Protein AF-I1JMI2-F1 (afdb_monomer)

Mean predicted aligned error: 5.62 Å

Secondary structure (DSSP, 8-state):
---SEEEEPHHHHHHHHTT-SSS--S---EEEEEEE---TT-S-SEEEEEEE----TTTTSS-------TT-

Solvent-accessible surface area (backbone atoms only — not comparable to full-atom values): 4808 Å² total; per-residue (Å²): 131,98,52,89,46,70,48,72,37,70,68,33,54,50,60,50,49,67,60,38,92,89,49,54,69,93,74,81,57,66,48,75,46,81,43,74,53,88,59,90,86,54,93,52,66,44,32,36,39,39,39,60,50,94,68,58,81,80,64,63,66,86,66,72,94,74,90,77,64,93,92,115

pLDDT: mean 87.15, std 7.94, range [44.94, 94.38]

InterPro domains:
  IPR000054 Large ribosomal subunit protein eL31 [PF01198] (1-44)
  IPR000054 Large ribosomal subunit protein eL31 [PTHR10956] (1-70)
  IPR000054 Large ribosomal subunit protein eL31 [SM01380] (1-45)
  IPR023621 Large ribosomal subunit protein eL31 domain superfamily [G3DSA:3.10.440.10] (1-72)
  IPR023621 Large ribosomal subunit protein eL31 domain superfamily [SSF54575] (1-44)

Sequence (72 aa):
MGTNDVKVDMKLNKVVWSHGIRSVSRRIRVRIAHKRNNDEDAKEELYSLV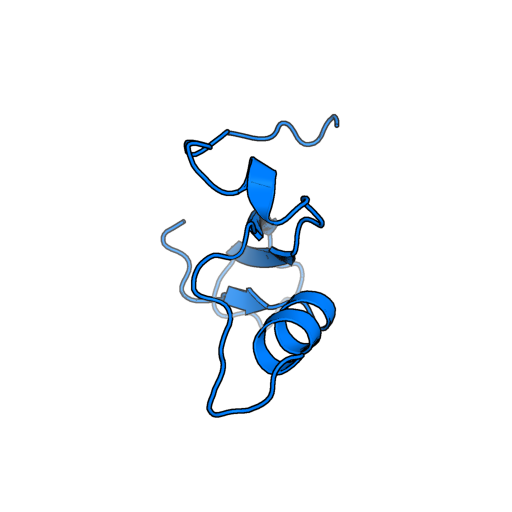IVIKIAKDELKGLGTKVIDDED

Structure (mmCIF, N/CA/C/O backbone):
data_AF-I1JMI2-F1
#
_entry.id   AF-I1JMI2-F1
#
loop_
_atom_site.group_PDB
_atom_site.id
_atom_site.type_symbol
_atom_site.label_atom_id
_atom_site.label_alt_id
_atom_site.label_comp_id
_atom_site.label_asym_id
_atom_site.label_entity_id
_atom_site.label_seq_id
_atom_site.pdbx_PDB_ins_code
_atom_site.Cartn_x
_atom_site.Cartn_y
_atom_site.Cartn_z
_atom_site.occupancy
_atom_site.B_iso_or_equiv
_atom_site.auth_seq_id
_atom_site.auth_comp_id
_atom_site.auth_asym_id
_atom_site.auth_atom_id
_atom_site.pdbx_PDB_model_num
ATOM 1 N N . MET A 1 1 ? -5.788 12.815 6.471 1.00 73.19 1 MET A N 1
ATOM 2 C CA . MET A 1 1 ? -5.998 11.401 6.835 1.00 73.19 1 MET A CA 1
ATOM 3 C C . MET A 1 1 ? -6.193 11.278 8.332 1.00 73.19 1 MET A C 1
ATOM 5 O O . MET A 1 1 ? -7.282 10.904 8.704 1.00 73.19 1 MET A O 1
ATOM 9 N N . GLY A 1 2 ? -5.239 11.660 9.190 1.00 79.50 2 GLY A N 1
ATOM 10 C CA . GLY A 1 2 ? -5.489 11.783 10.642 1.00 79.50 2 GLY A CA 1
ATOM 11 C C . GLY A 1 2 ? -5.828 10.477 11.379 1.00 79.50 2 GLY A C 1
ATOM 12 O O . GLY A 1 2 ? -5.998 10.505 12.588 1.00 79.50 2 GLY A O 1
ATOM 13 N N . THR A 1 3 ? -5.899 9.351 10.668 1.00 86.12 3 THR A N 1
ATOM 14 C CA . THR A 1 3 ? -6.145 8.016 11.213 1.00 86.12 3 THR A CA 1
ATOM 15 C C . THR A 1 3 ? -4.858 7.398 11.726 1.00 86.12 3 THR A C 1
ATOM 17 O O . THR A 1 3 ? -3.860 7.374 10.999 1.00 86.12 3 THR A O 1
ATOM 20 N N . ASN A 1 4 ? -4.911 6.827 12.927 1.00 89.81 4 ASN A N 1
ATOM 21 C CA . ASN A 1 4 ? -3.818 6.025 13.474 1.00 89.81 4 ASN A CA 1
ATOM 22 C C . ASN A 1 4 ? -3.725 4.643 12.809 1.00 89.81 4 ASN A C 1
ATOM 24 O O . ASN A 1 4 ? -2.628 4.102 12.680 1.00 89.81 4 ASN A O 1
ATOM 28 N N . ASP A 1 5 ? -4.854 4.084 12.354 1.00 90.31 5 ASP A N 1
ATOM 29 C CA . ASP A 1 5 ? -4.877 2.808 11.637 1.00 90.31 5 ASP A CA 1
ATOM 30 C C . ASP A 1 5 ? -4.555 3.003 10.144 1.00 90.31 5 ASP A C 1
ATOM 32 O O . ASP A 1 5 ? -5.313 3.617 9.381 1.00 90.31 5 ASP A O 1
ATOM 36 N N . VAL A 1 6 ? -3.400 2.481 9.723 1.00 92.25 6 VAL A N 1
ATOM 37 C CA . VAL A 1 6 ? -2.914 2.525 8.340 1.00 92.25 6 VAL A CA 1
ATOM 38 C C . VAL A 1 6 ? -2.623 1.106 7.865 1.00 92.25 6 VAL A C 1
ATOM 40 O O . VAL A 1 6 ? -1.660 0.468 8.291 1.00 92.25 6 VAL A O 1
ATOM 43 N N . LYS A 1 7 ? -3.427 0.630 6.913 1.00 91.94 7 LYS A N 1
ATOM 44 C CA . LYS A 1 7 ? -3.299 -0.700 6.312 1.00 91.94 7 LYS A CA 1
ATOM 45 C C . LYS A 1 7 ? -2.566 -0.597 4.981 1.00 91.94 7 LYS A C 1
ATOM 47 O O . LYS A 1 7 ? -3.008 0.087 4.057 1.00 91.94 7 LYS A O 1
ATOM 52 N N . VAL A 1 8 ? -1.438 -1.289 4.873 1.00 94.00 8 VAL A N 1
ATOM 53 C CA . VAL A 1 8 ? -0.601 -1.302 3.668 1.00 94.00 8 VAL A CA 1
ATOM 54 C C . VAL A 1 8 ? -0.897 -2.549 2.841 1.00 94.00 8 VAL A C 1
ATOM 56 O O . VAL A 1 8 ? -0.785 -3.666 3.341 1.00 94.00 8 VAL 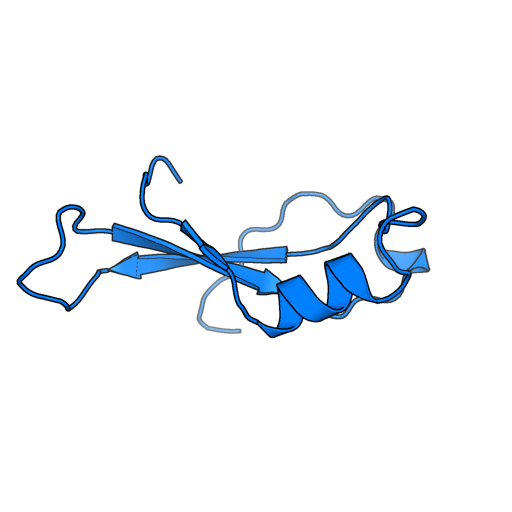A O 1
ATOM 59 N N . ASP A 1 9 ? -1.242 -2.370 1.564 1.00 94.06 9 ASP A N 1
ATOM 60 C CA . ASP A 1 9 ? -1.466 -3.494 0.655 1.00 94.06 9 ASP A CA 1
ATOM 61 C C . ASP A 1 9 ? -0.173 -4.296 0.409 1.00 94.06 9 ASP A C 1
ATOM 63 O O . ASP A 1 9 ? 0.924 -3.747 0.247 1.00 94.06 9 ASP A O 1
ATOM 67 N N . MET A 1 10 ? -0.299 -5.619 0.293 1.00 93.38 10 MET A N 1
ATOM 68 C CA . MET A 1 10 ? 0.838 -6.515 0.067 1.00 93.38 10 MET A CA 1
ATOM 69 C C . MET A 1 10 ? 1.552 -6.204 -1.258 1.00 93.38 10 MET A C 1
ATOM 71 O O . MET A 1 10 ? 2.772 -6.371 -1.363 1.00 93.38 10 MET A O 1
ATOM 75 N N . LYS A 1 11 ? 0.827 -5.720 -2.279 1.00 92.81 11 LYS A N 1
ATOM 76 C CA . LYS A 1 11 ? 1.441 -5.314 -3.553 1.00 92.81 11 LYS A CA 1
ATOM 77 C C . LYS A 1 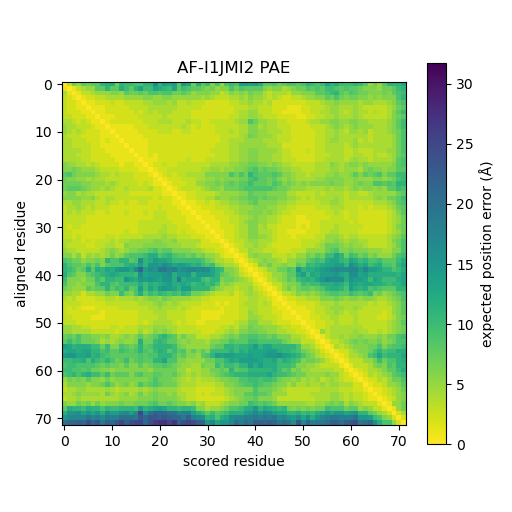11 ? 2.369 -4.116 -3.369 1.00 92.81 11 LYS A C 1
ATOM 79 O O . LYS A 1 11 ? 3.427 -4.092 -3.996 1.00 92.81 11 LYS A O 1
ATOM 84 N N . LEU A 1 12 ? 2.021 -3.165 -2.495 1.00 93.06 12 LEU A N 1
ATOM 85 C CA . LEU A 1 12 ? 2.901 -2.039 -2.183 1.00 93.06 12 LEU A CA 1
ATOM 86 C C . LEU A 1 12 ? 4.182 -2.530 -1.514 1.00 93.06 12 LEU A C 1
ATOM 88 O O . LEU A 1 12 ? 5.266 -2.151 -1.949 1.00 93.06 12 LEU A O 1
ATOM 92 N N . ASN A 1 13 ? 4.070 -3.442 -0.545 1.00 92.25 13 ASN A N 1
ATOM 93 C CA . ASN A 1 13 ? 5.238 -4.033 0.105 1.00 92.25 13 ASN A CA 1
ATOM 94 C C . ASN A 1 13 ? 6.176 -4.697 -0.923 1.00 92.25 13 ASN A C 1
ATOM 96 O O . ASN A 1 13 ? 7.370 -4.409 -0.962 1.00 92.25 13 ASN A O 1
ATOM 100 N N . LYS A 1 14 ? 5.635 -5.507 -1.843 1.00 92.31 14 LYS A N 1
ATOM 101 C CA . LYS A 1 14 ? 6.433 -6.132 -2.915 1.00 92.31 14 LYS A CA 1
ATOM 102 C C . LYS A 1 14 ? 7.145 -5.108 -3.802 1.00 92.31 14 LYS A C 1
ATOM 104 O O . LYS A 1 14 ? 8.291 -5.331 -4.175 1.00 92.31 14 LYS A O 1
ATOM 109 N N . VAL A 1 15 ? 6.495 -3.994 -4.142 1.00 90.25 15 VAL A N 1
ATOM 110 C CA . VAL A 1 15 ? 7.110 -2.939 -4.966 1.00 90.25 15 VAL A CA 1
ATOM 111 C C . VAL A 1 15 ? 8.225 -2.222 -4.208 1.00 90.25 15 VAL A C 1
ATOM 113 O O . VAL A 1 15 ? 9.295 -2.021 -4.781 1.00 90.25 15 VAL A O 1
ATOM 116 N N . VAL A 1 16 ? 8.021 -1.901 -2.929 1.00 92.25 16 VAL A N 1
ATOM 117 C CA . VAL A 1 16 ? 9.045 -1.272 -2.077 1.00 92.25 16 VAL A CA 1
ATOM 118 C C . VAL A 1 16 ? 10.308 -2.135 -2.018 1.00 92.25 16 VAL A C 1
ATOM 120 O O . VAL A 1 16 ? 11.407 -1.624 -2.230 1.00 92.25 16 VAL A O 1
ATOM 123 N N . TRP A 1 17 ? 10.151 -3.448 -1.829 1.00 92.31 17 TRP A N 1
ATOM 124 C CA . TRP A 1 17 ? 11.268 -4.391 -1.695 1.00 92.31 17 TRP A CA 1
ATOM 125 C C . TRP A 1 17 ? 11.751 -5.013 -3.011 1.00 92.31 17 TRP A C 1
ATOM 127 O O . TRP A 1 17 ? 12.680 -5.816 -2.998 1.00 92.31 17 TRP A O 1
ATOM 137 N N . SER A 1 18 ? 11.166 -4.645 -4.155 1.00 89.81 18 SER A N 1
ATOM 138 C CA . SER A 1 18 ? 11.470 -5.258 -5.462 1.00 89.81 18 SER A CA 1
ATOM 139 C C . SER A 1 18 ? 12.936 -5.131 -5.895 1.00 89.81 18 SER A C 1
ATOM 141 O O . SER A 1 18 ? 13.431 -5.975 -6.633 1.00 89.81 18 SER A O 1
ATOM 143 N N . HIS A 1 19 ? 13.636 -4.098 -5.424 1.00 89.81 19 HIS A N 1
ATOM 144 C CA . HIS A 1 19 ? 15.051 -3.836 -5.714 1.00 89.81 19 HIS A CA 1
ATOM 145 C C . HIS A 1 19 ? 15.965 -4.196 -4.514 1.00 89.81 19 HIS A C 1
ATOM 147 O O . HIS A 1 19 ? 17.142 -3.837 -4.480 1.00 89.81 19 HIS A O 1
ATOM 153 N N . GLY A 1 20 ? 15.428 -4.903 -3.511 1.00 90.81 20 GLY A N 1
ATOM 154 C CA . GLY A 1 20 ? 16.127 -5.284 -2.282 1.00 90.81 20 GLY A CA 1
ATOM 155 C C . GLY A 1 20 ? 16.247 -4.160 -1.243 1.00 90.81 20 GLY A C 1
ATOM 156 O O . GLY A 1 20 ? 15.802 -3.033 -1.446 1.00 90.81 20 GLY A O 1
ATOM 157 N N . ILE A 1 21 ? 16.877 -4.472 -0.105 1.00 92.75 21 ILE A N 1
ATOM 158 C CA . ILE A 1 21 ? 16.969 -3.573 1.062 1.00 92.75 21 ILE A CA 1
ATOM 159 C C . ILE A 1 21 ? 17.843 -2.331 0.836 1.00 92.75 21 ILE A C 1
ATOM 161 O O . ILE A 1 21 ? 17.600 -1.290 1.436 1.00 92.75 21 ILE A O 1
ATOM 165 N N . ARG A 1 22 ? 18.857 -2.419 -0.034 1.00 92.38 22 ARG A N 1
ATOM 166 C CA . ARG A 1 22 ? 19.811 -1.319 -0.271 1.00 92.38 22 ARG A CA 1
ATOM 167 C C . ARG A 1 22 ? 19.391 -0.358 -1.384 1.00 92.38 22 ARG A C 1
ATOM 169 O O . ARG A 1 22 ? 19.935 0.738 -1.451 1.00 92.38 22 ARG A O 1
ATOM 176 N N . SER A 1 23 ? 18.466 -0.750 -2.260 1.00 91.88 23 SER A N 1
ATOM 177 C CA . SER A 1 23 ? 18.111 0.020 -3.462 1.00 91.88 23 SER A CA 1
ATOM 178 C C . SER A 1 23 ? 16.616 0.346 -3.511 1.00 91.88 23 SER A C 1
ATOM 180 O O . SER A 1 23 ? 15.937 0.102 -4.502 1.00 91.88 23 SER A O 1
ATOM 182 N N . VAL A 1 24 ? 16.069 0.896 -2.425 1.00 89.69 24 VAL A N 1
ATOM 183 C CA . VAL A 1 24 ? 14.646 1.267 -2.374 1.00 89.69 24 VAL A CA 1
ATOM 184 C C . VAL A 1 24 ? 14.334 2.346 -3.421 1.00 89.69 24 VAL A C 1
ATOM 186 O O . VAL A 1 24 ? 15.085 3.307 -3.603 1.00 89.69 24 VAL A O 1
ATOM 189 N N . SER A 1 25 ? 13.205 2.194 -4.119 1.00 88.50 25 SER A N 1
ATOM 190 C CA . SER A 1 25 ? 12.763 3.152 -5.138 1.00 88.50 25 SER A CA 1
ATOM 191 C C . SER A 1 25 ? 12.565 4.549 -4.543 1.00 88.50 25 SER A C 1
ATOM 193 O O . SER A 1 25 ? 11.807 4.729 -3.594 1.00 88.50 25 SER A O 1
ATOM 195 N N . ARG A 1 26 ? 13.203 5.562 -5.143 1.00 89.00 26 ARG A N 1
ATOM 196 C CA . ARG A 1 26 ? 13.199 6.946 -4.630 1.00 89.00 26 ARG A CA 1
ATOM 197 C C . ARG A 1 26 ? 11.825 7.632 -4.689 1.00 89.00 26 ARG A C 1
ATOM 199 O O . ARG A 1 26 ? 11.598 8.597 -3.966 1.00 89.00 26 ARG A O 1
ATOM 206 N N . ARG A 1 27 ? 10.928 7.186 -5.573 1.00 89.75 27 ARG A N 1
ATOM 207 C CA . ARG A 1 27 ? 9.546 7.679 -5.698 1.00 89.75 27 ARG A CA 1
ATOM 208 C C . ARG A 1 27 ? 8.614 6.510 -5.990 1.00 89.75 27 ARG A C 1
ATOM 210 O O . ARG A 1 27 ? 8.934 5.678 -6.833 1.00 89.75 27 ARG A O 1
ATOM 217 N N . ILE A 1 28 ? 7.465 6.481 -5.320 1.00 90.31 28 ILE A N 1
ATOM 218 C CA . ILE A 1 28 ? 6.394 5.503 -5.532 1.00 90.31 28 ILE A CA 1
ATOM 219 C C . ILE A 1 28 ? 5.074 6.271 -5.549 1.00 90.31 28 ILE A C 1
ATOM 221 O O . ILE A 1 28 ? 4.848 7.125 -4.690 1.00 90.31 28 ILE A O 1
ATOM 225 N N . ARG A 1 29 ? 4.204 5.985 -6.521 1.00 91.56 29 ARG A N 1
ATOM 226 C CA . ARG A 1 29 ? 2.837 6.507 -6.512 1.00 91.56 29 ARG A CA 1
ATOM 227 C C . ARG A 1 29 ? 1.942 5.563 -5.723 1.00 91.56 29 ARG A C 1
ATOM 229 O O . ARG A 1 29 ? 1.889 4.366 -6.002 1.00 91.56 29 ARG A O 1
ATOM 236 N N . VAL A 1 30 ? 1.211 6.127 -4.773 1.00 93.06 30 VAL A N 1
ATOM 237 C CA . VAL A 1 30 ? 0.232 5.403 -3.966 1.00 93.06 30 VAL A CA 1
ATOM 238 C C . VAL A 1 30 ? -1.145 6.047 -4.091 1.00 93.06 30 VAL A C 1
ATOM 240 O O . VAL A 1 30 ? -1.251 7.269 -4.207 1.00 93.06 30 VAL A O 1
ATOM 243 N N . ARG A 1 31 ? -2.190 5.216 -4.074 1.00 92.38 31 ARG A N 1
ATOM 244 C CA . ARG A 1 31 ? -3.581 5.608 -3.813 1.00 92.38 31 ARG A CA 1
ATOM 245 C C . ARG A 1 31 ? -3.812 5.373 -2.328 1.00 92.38 31 ARG A C 1
ATOM 247 O O . ARG A 1 31 ? -3.523 4.284 -1.836 1.00 92.38 31 ARG A O 1
ATOM 254 N N . ILE A 1 32 ? -4.305 6.383 -1.625 1.00 93.19 32 ILE A N 1
ATOM 255 C CA . ILE A 1 32 ? -4.724 6.238 -0.231 1.00 93.19 32 ILE A CA 1
ATOM 256 C C . ILE A 1 32 ? -6.240 6.369 -0.221 1.00 93.19 32 ILE A C 1
ATOM 258 O O . ILE A 1 32 ? -6.761 7.413 -0.602 1.00 93.19 32 ILE A O 1
ATOM 262 N N . ALA A 1 33 ? -6.924 5.302 0.173 1.00 91.56 33 ALA A N 1
ATOM 263 C CA . ALA A 1 33 ? -8.370 5.276 0.328 1.00 91.56 33 ALA A CA 1
ATOM 264 C C . ALA A 1 33 ? -8.711 5.338 1.816 1.00 91.56 33 ALA A C 1
ATOM 266 O O . ALA A 1 33 ? -8.163 4.574 2.611 1.00 91.56 33 ALA A O 1
ATOM 267 N N . HIS A 1 34 ? -9.613 6.237 2.186 1.00 89.81 34 HIS A N 1
ATOM 268 C CA . HIS A 1 34 ? -10.094 6.361 3.554 1.00 89.81 34 HIS A CA 1
ATOM 269 C C . HIS A 1 34 ? -11.377 5.541 3.693 1.00 89.81 34 HIS A C 1
ATOM 271 O O . HIS A 1 34 ? -12.339 5.792 2.971 1.00 89.81 34 HIS A O 1
ATOM 277 N N . LYS A 1 35 ? -11.377 4.518 4.552 1.00 89.81 35 LYS A N 1
ATOM 278 C CA . LYS A 1 35 ? -12.487 3.565 4.679 1.00 89.81 35 LYS A CA 1
ATOM 279 C C . LYS A 1 35 ? -12.935 3.444 6.128 1.00 89.81 35 LYS A C 1
ATOM 281 O O . LYS A 1 35 ? -12.130 3.591 7.045 1.00 89.81 35 LYS A O 1
ATOM 286 N N . ARG A 1 36 ? -14.221 3.152 6.323 1.00 89.75 36 ARG A N 1
ATOM 287 C CA . ARG A 1 36 ? -14.776 2.852 7.644 1.00 89.75 36 ARG A CA 1
ATOM 288 C C . ARG A 1 36 ? -14.437 1.422 8.041 1.00 89.75 36 ARG A C 1
ATOM 290 O O . ARG A 1 36 ? -14.488 0.522 7.202 1.00 89.75 36 ARG A O 1
ATOM 297 N N . ASN A 1 37 ? -14.048 1.237 9.294 1.00 87.69 37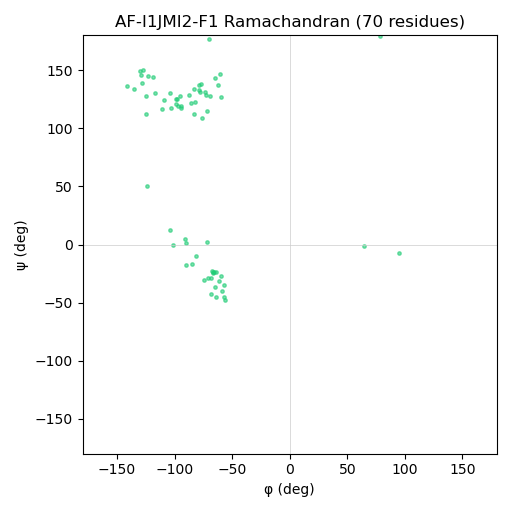 ASN A N 1
ATOM 298 C CA . ASN A 1 37 ? -13.810 -0.077 9.855 1.00 87.69 37 ASN A CA 1
ATOM 299 C C . ASN A 1 37 ? -15.155 -0.729 10.205 1.00 87.69 37 ASN A C 1
ATOM 301 O O . ASN A 1 37 ? -16.003 -0.088 10.817 1.00 87.69 37 ASN A O 1
ATOM 305 N N . ASN A 1 38 ? -15.348 -1.978 9.780 1.00 86.25 38 ASN A N 1
ATOM 306 C CA . ASN A 1 38 ? -16.559 -2.762 10.063 1.00 86.25 38 ASN A CA 1
ATOM 307 C C . ASN A 1 38 ? -16.342 -3.771 11.203 1.00 86.25 38 ASN A C 1
ATOM 309 O O . ASN A 1 38 ? -17.240 -4.549 11.501 1.00 86.25 38 ASN A O 1
ATOM 313 N N . ASP A 1 39 ? -15.137 -3.815 11.769 1.00 86.12 39 ASP A N 1
ATOM 314 C CA . ASP A 1 39 ? -14.793 -4.696 12.880 1.00 86.12 39 ASP A CA 1
ATOM 315 C C . ASP A 1 39 ? -15.254 -4.067 14.204 1.00 86.12 39 ASP A C 1
ATOM 317 O O . ASP A 1 39 ? -14.876 -2.934 14.511 1.00 86.12 39 ASP A O 1
ATOM 321 N N . GLU A 1 40 ? -16.086 -4.787 14.960 1.00 78.56 40 GLU A N 1
ATOM 322 C CA . GLU A 1 40 ? -16.684 -4.311 16.216 1.00 78.56 40 GLU A CA 1
ATOM 323 C C . GLU A 1 40 ? -15.637 -4.106 17.324 1.00 78.56 40 GLU A C 1
ATOM 325 O O . GLU A 1 40 ? -15.832 -3.265 18.200 1.00 78.56 40 GLU A O 1
ATOM 330 N N . ASP A 1 41 ? -14.494 -4.797 17.248 1.00 83.69 41 ASP A N 1
ATOM 331 C CA . ASP A 1 41 ? -13.397 -4.691 18.221 1.00 83.69 41 ASP A CA 1
ATOM 332 C C . ASP A 1 41 ? -12.347 -3.624 17.843 1.00 83.69 41 ASP A C 1
ATOM 334 O O . ASP A 1 41 ? -11.305 -3.470 18.498 1.00 83.69 41 ASP A O 1
ATOM 338 N N . ALA A 1 42 ? -12.577 -2.866 16.768 1.00 81.44 42 ALA A N 1
ATOM 339 C CA . ALA A 1 42 ? -11.633 -1.856 16.317 1.00 81.44 42 ALA A CA 1
ATOM 340 C C . ALA A 1 42 ? -11.613 -0.620 17.227 1.00 81.44 42 ALA A C 1
ATOM 342 O O . ALA A 1 42 ? -12.625 0.034 17.454 1.00 81.44 42 ALA 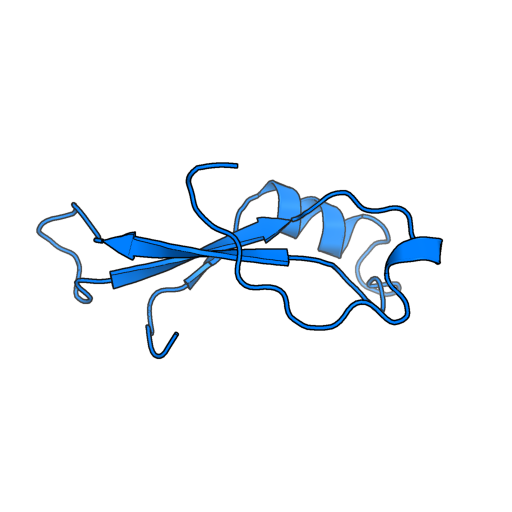A O 1
ATOM 343 N N . LYS A 1 43 ? -10.412 -0.215 17.665 1.00 82.75 43 LYS A N 1
ATOM 344 C CA . LYS A 1 43 ? -10.212 1.024 18.445 1.00 82.75 43 LYS A CA 1
ATOM 345 C C . LYS A 1 43 ? -10.518 2.306 17.665 1.00 82.75 43 LYS A C 1
ATOM 347 O O . LYS A 1 43 ? -10.755 3.341 18.276 1.00 82.75 43 LYS A O 1
ATOM 352 N N . GLU A 1 44 ? -10.438 2.245 16.340 1.00 85.00 44 GLU A N 1
ATOM 353 C CA . GLU A 1 44 ? -10.565 3.388 15.438 1.00 85.00 44 GLU A CA 1
ATOM 354 C C . GLU A 1 44 ? -11.673 3.094 14.418 1.00 85.00 44 GLU A C 1
ATOM 356 O O . GLU A 1 44 ? -11.642 2.062 13.739 1.00 85.00 44 GLU A O 1
ATOM 361 N N . GLU A 1 45 ? -12.633 4.015 14.274 1.00 86.38 45 GLU A N 1
ATOM 362 C CA . GLU A 1 45 ? -13.748 3.874 13.322 1.00 86.38 45 GLU A CA 1
ATOM 363 C C . GLU A 1 45 ? -13.302 3.939 11.854 1.00 86.38 45 GLU A C 1
ATOM 365 O O . GLU A 1 45 ? -14.014 3.490 10.955 1.00 86.38 45 GLU A O 1
ATOM 370 N N . LEU A 1 46 ? -12.148 4.547 11.582 1.00 90.50 46 LEU A N 1
ATOM 371 C CA . LEU A 1 46 ? -11.662 4.843 10.240 1.00 90.50 46 LEU A CA 1
ATOM 372 C C . LEU A 1 46 ? -10.238 4.320 10.086 1.00 90.50 46 LEU A C 1
ATOM 374 O O . LEU A 1 46 ? -9.400 4.492 10.969 1.00 90.50 46 LEU A O 1
ATOM 378 N N . TYR A 1 47 ? -9.954 3.731 8.928 1.00 92.12 47 TYR A N 1
ATOM 379 C CA . TYR A 1 47 ? -8.612 3.304 8.561 1.00 92.12 47 TYR A CA 1
ATOM 3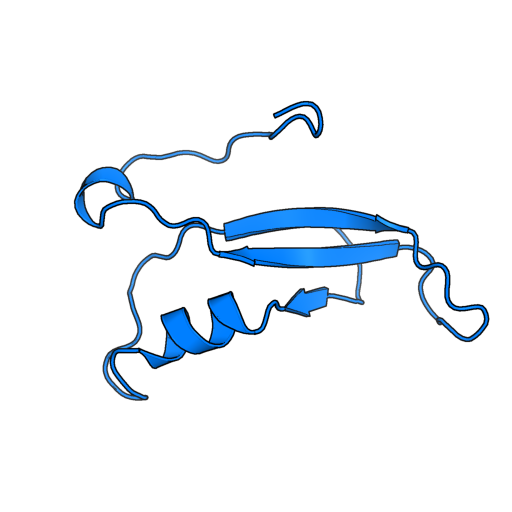80 C C . TYR A 1 47 ? -8.236 3.810 7.170 1.00 92.12 47 TYR A C 1
ATOM 382 O O . TYR A 1 47 ? -9.068 3.964 6.270 1.00 92.12 47 TYR A O 1
ATOM 390 N N . SER A 1 48 ? -6.943 4.055 6.979 1.00 93.12 48 SER A N 1
ATOM 391 C CA . SER A 1 48 ? -6.385 4.426 5.680 1.00 93.12 48 SER A CA 1
ATOM 392 C C . SER A 1 48 ? -5.802 3.196 4.990 1.00 93.12 48 SER A C 1
ATOM 394 O O . SER A 1 48 ? -4.860 2.587 5.491 1.00 93.12 48 SER A O 1
ATOM 396 N N . LEU A 1 49 ? -6.330 2.835 3.821 1.00 92.62 49 LEU A N 1
ATOM 397 C CA . LEU A 1 49 ? -5.800 1.769 2.974 1.00 92.62 49 LEU A CA 1
ATOM 398 C C . LEU A 1 49 ? -4.846 2.352 1.928 1.00 92.62 49 LEU A C 1
ATOM 400 O O . LEU A 1 49 ? -5.256 3.149 1.085 1.00 92.62 49 LEU A O 1
ATOM 404 N N . VAL A 1 50 ? -3.587 1.921 1.951 1.00 94.38 50 VAL A N 1
ATOM 405 C CA . VAL A 1 50 ? -2.550 2.375 1.017 1.00 94.38 50 VAL A CA 1
ATOM 406 C C . VAL A 1 50 ? -2.295 1.305 -0.038 1.00 94.38 50 VAL A C 1
ATOM 408 O O . VAL A 1 50 ? -1.840 0.204 0.269 1.00 94.38 50 VAL A O 1
ATOM 411 N N . ILE A 1 51 ? -2.553 1.648 -1.297 1.00 93.94 51 ILE A N 1
ATOM 412 C CA . ILE A 1 51 ? -2.394 0.767 -2.457 1.00 93.94 51 ILE A CA 1
ATOM 413 C C . ILE A 1 51 ? -1.364 1.373 -3.409 1.00 93.94 51 ILE A C 1
ATOM 415 O O . ILE A 1 51 ? -1.290 2.589 -3.583 1.00 93.94 51 ILE A O 1
ATOM 419 N N . VAL A 1 52 ? -0.565 0.526 -4.058 1.00 92.75 52 VAL A N 1
ATOM 420 C CA . VAL A 1 52 ? 0.372 0.969 -5.097 1.00 92.75 52 VAL A CA 1
ATOM 421 C C . VAL A 1 52 ? -0.348 1.202 -6.424 1.00 92.75 52 VAL A C 1
ATOM 423 O O . VAL A 1 52 ? -1.105 0.347 -6.882 1.00 92.75 52 VAL A O 1
ATOM 426 N N . ILE A 1 53 ? -0.071 2.333 -7.075 1.00 90.19 53 ILE A N 1
ATOM 427 C CA . ILE A 1 53 ? -0.504 2.576 -8.455 1.00 90.19 53 ILE A CA 1
ATOM 428 C C . ILE A 1 53 ? 0.674 2.251 -9.369 1.00 90.19 53 ILE A C 1
ATOM 430 O O .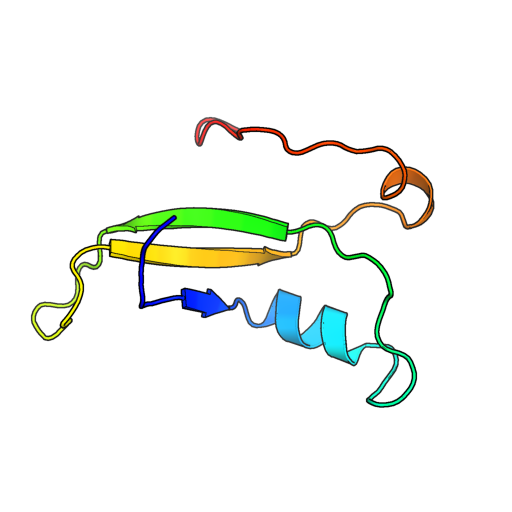 ILE A 1 53 ? 1.771 2.787 -9.196 1.00 90.19 53 ILE A O 1
ATOM 434 N N . LYS A 1 54 ? 0.461 1.364 -10.345 1.00 83.81 54 LYS A N 1
ATOM 435 C CA . LYS A 1 54 ? 1.466 1.087 -11.373 1.00 83.81 54 LYS A CA 1
ATOM 436 C C . LYS A 1 54 ? 1.476 2.243 -12.370 1.00 83.81 54 LYS A C 1
ATOM 438 O O . LYS A 1 54 ? 0.534 2.399 -13.133 1.00 83.81 54 LYS A O 1
ATOM 443 N N . ILE A 1 55 ? 2.539 3.036 -12.330 1.00 83.81 55 ILE A N 1
ATOM 444 C CA . ILE A 1 55 ? 2.824 4.133 -13.259 1.00 83.81 55 ILE A C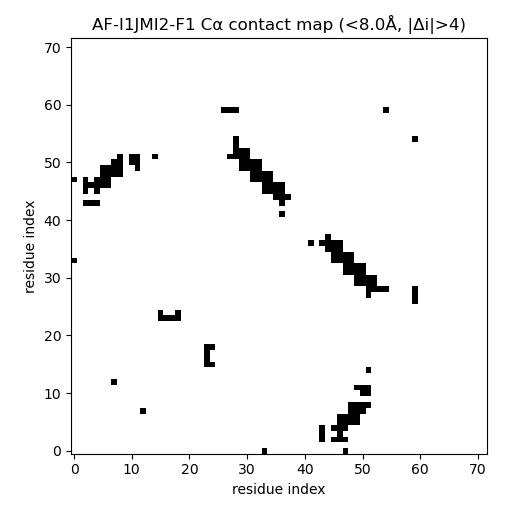A 1
ATOM 445 C C . ILE A 1 55 ? 4.252 3.931 -13.772 1.00 83.81 55 ILE A C 1
ATOM 447 O O . ILE A 1 55 ? 5.102 3.420 -13.031 1.00 83.81 55 ILE A O 1
ATOM 451 N N . ALA A 1 56 ? 4.521 4.292 -15.028 1.00 79.00 56 ALA A N 1
ATOM 452 C CA . ALA A 1 56 ? 5.869 4.222 -15.578 1.00 79.00 56 ALA A CA 1
ATOM 453 C C . ALA A 1 56 ? 6.830 5.131 -14.787 1.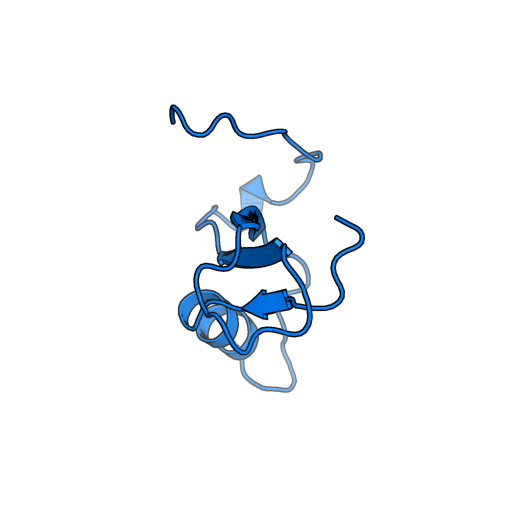00 79.00 56 ALA A C 1
ATOM 455 O O . ALA A 1 56 ? 6.444 6.191 -14.289 1.00 79.00 56 ALA A O 1
ATOM 456 N N . LYS A 1 57 ? 8.103 4.726 -14.653 1.00 73.06 57 LYS A N 1
ATOM 457 C CA . LYS A 1 57 ? 9.096 5.484 -13.865 1.00 73.06 57 LYS A CA 1
ATOM 458 C C . LYS A 1 57 ? 9.251 6.925 -14.362 1.00 73.06 57 LYS A C 1
ATOM 460 O O . LYS A 1 57 ? 9.424 7.825 -13.540 1.00 73.06 57 LYS A O 1
ATOM 465 N N . ASP A 1 58 ? 9.138 7.128 -15.670 1.00 76.00 58 ASP A N 1
ATOM 466 C CA . ASP A 1 58 ? 9.296 8.432 -16.316 1.00 76.00 58 ASP A CA 1
ATOM 467 C C . ASP A 1 58 ? 8.126 9.382 -16.019 1.00 76.00 58 ASP A C 1
ATOM 469 O O . ASP A 1 58 ? 8.319 10.589 -15.889 1.00 76.00 58 ASP A O 1
ATOM 473 N N . GLU A 1 59 ? 6.932 8.837 -15.785 1.00 81.75 59 GLU A N 1
ATOM 474 C CA . GLU A 1 59 ? 5.717 9.609 -15.505 1.00 81.75 59 GLU A CA 1
ATOM 475 C C . GLU A 1 59 ? 5.576 9.990 -14.023 1.00 81.75 59 GLU A C 1
ATOM 477 O O . GLU A 1 59 ? 4.832 10.902 -13.680 1.00 81.75 59 GLU A O 1
ATOM 482 N N . LEU A 1 60 ? 6.316 9.348 -13.109 1.00 81.81 60 LEU A N 1
ATOM 483 C CA . LEU A 1 60 ? 6.265 9.663 -11.671 1.00 81.81 60 LEU A CA 1
ATOM 484 C C . LEU A 1 60 ? 6.752 11.082 -11.344 1.00 81.81 60 LEU A C 1
ATOM 486 O O . LEU A 1 60 ? 6.446 11.629 -10.276 1.00 81.81 60 LEU A O 1
ATOM 490 N N . LYS A 1 61 ? 7.584 11.669 -12.206 1.00 81.06 61 LYS A N 1
ATOM 491 C CA . LYS A 1 61 ? 8.190 12.976 -11.963 1.00 81.06 61 LYS A CA 1
ATOM 492 C C . LYS A 1 61 ? 7.238 14.082 -12.420 1.00 81.06 61 LYS A C 1
ATOM 494 O O . LYS A 1 61 ? 6.890 14.165 -13.584 1.00 81.06 61 LYS A O 1
ATOM 499 N N . GLY A 1 62 ? 6.872 14.971 -11.496 1.00 83.38 62 GLY A N 1
ATOM 500 C CA . GLY A 1 62 ? 6.030 16.139 -11.792 1.00 83.38 62 GLY A CA 1
ATOM 501 C C . GLY A 1 62 ? 4.537 15.931 -11.525 1.00 83.38 62 GLY A C 1
ATOM 502 O O . GLY A 1 62 ? 3.788 16.900 -11.536 1.00 83.38 62 GLY A O 1
ATOM 503 N N . LEU A 1 63 ? 4.105 14.710 -11.195 1.00 86.75 63 LEU A N 1
ATOM 504 C CA . LEU A 1 63 ? 2.731 14.455 -10.763 1.00 86.75 63 LEU A CA 1
ATOM 505 C C . LEU A 1 63 ? 2.481 15.013 -9.355 1.00 86.75 63 LEU A C 1
ATOM 507 O O . LEU A 1 63 ? 3.022 14.506 -8.369 1.00 86.75 63 LEU A O 1
ATOM 511 N N . GLY A 1 64 ? 1.605 16.012 -9.256 1.00 88.81 64 GLY A N 1
ATOM 512 C CA . GLY A 1 64 ? 1.077 16.512 -7.986 1.00 88.81 64 GLY A CA 1
ATOM 513 C C . GLY A 1 64 ? 0.118 15.528 -7.307 1.00 88.81 64 GLY A C 1
ATOM 514 O O . GLY A 1 64 ? -0.198 14.457 -7.839 1.00 88.81 64 GLY A O 1
ATOM 515 N N . THR A 1 65 ? -0.352 15.879 -6.114 1.00 91.56 65 THR A N 1
ATOM 516 C CA . THR A 1 65 ? -1.411 15.130 -5.424 1.00 91.56 65 THR A CA 1
ATOM 517 C C . THR A 1 65 ? -2.725 15.313 -6.180 1.00 91.56 65 THR A C 1
ATOM 519 O O . THR A 1 65 ? -3.115 16.443 -6.459 1.00 91.56 65 THR A O 1
ATOM 522 N N . LYS A 1 66 ? -3.395 14.209 -6.528 1.00 90.44 66 LYS A N 1
ATOM 523 C CA . LYS A 1 66 ? -4.706 14.219 -7.191 1.00 90.44 66 LYS A CA 1
ATOM 524 C C . LYS A 1 66 ? -5.717 13.556 -6.256 1.00 90.44 66 LYS A C 1
ATOM 526 O O . LYS A 1 66 ? -5.425 12.475 -5.743 1.00 90.44 66 LYS A O 1
ATOM 531 N N . VAL A 1 67 ? -6.855 14.209 -6.033 1.00 90.62 67 VAL A N 1
ATOM 532 C CA . VAL A 1 67 ? -8.020 13.588 -5.388 1.00 90.62 67 VAL A CA 1
ATOM 533 C C . VAL A 1 67 ? -8.644 12.638 -6.405 1.00 90.62 67 VAL A C 1
ATOM 535 O O . VAL A 1 67 ? -8.768 12.990 -7.577 1.00 90.62 67 VAL A O 1
ATOM 538 N N . ILE A 1 68 ? -8.914 11.409 -5.983 1.00 87.31 68 ILE A N 1
ATOM 539 C CA . ILE A 1 68 ? -9.482 10.369 -6.838 1.00 87.31 68 ILE A CA 1
ATOM 540 C C . ILE A 1 68 ? -10.912 10.168 -6.363 1.00 87.31 68 ILE A C 1
ATOM 542 O O . ILE A 1 68 ? -11.105 9.914 -5.174 1.00 87.31 68 ILE A O 1
ATOM 546 N N . ASP A 1 69 ? -11.866 10.299 -7.276 1.00 83.56 69 ASP A N 1
ATOM 547 C CA . ASP A 1 69 ? -13.255 9.945 -7.019 1.00 83.56 69 ASP A CA 1
ATOM 548 C C . ASP A 1 69 ? -13.392 8.420 -7.094 1.00 83.56 69 ASP A C 1
ATOM 550 O O . ASP A 1 69 ? -12.774 7.768 -7.934 1.00 83.56 69 ASP A O 1
ATOM 554 N N . ASP A 1 70 ? -14.156 7.822 -6.179 1.00 72.31 70 ASP A N 1
ATOM 555 C CA . ASP A 1 70 ? -14.347 6.363 -6.139 1.00 72.31 70 ASP A CA 1
ATOM 556 C C . ASP A 1 70 ? -15.235 5.833 -7.284 1.00 72.31 70 ASP A C 1
ATOM 558 O O . ASP A 1 70 ? -15.475 4.630 -7.364 1.00 72.31 70 ASP A O 1
ATOM 562 N N . GLU A 1 71 ? -15.686 6.713 -8.183 1.00 61.91 71 GLU A N 1
ATOM 563 C CA . GLU A 1 71 ? -16.396 6.350 -9.414 1.00 61.91 71 GLU A CA 1
ATOM 564 C C . GLU A 1 71 ? -15.452 5.913 -10.559 1.00 61.91 71 GLU A C 1
ATOM 566 O O . GLU A 1 71 ? -15.936 5.334 -11.531 1.00 61.91 71 GLU A O 1
ATOM 571 N N . ASP A 1 72 ? -14.127 6.101 -10.413 1.00 44.94 72 ASP A N 1
ATOM 572 C CA . ASP A 1 72 ? -13.064 5.653 -11.345 1.00 44.94 72 ASP A CA 1
ATOM 573 C C . ASP A 1 72 ? -12.121 4.570 -10.748 1.00 44.94 72 ASP A C 1
ATOM 575 O O . ASP A 1 72 ? -11.778 3.618 -11.492 1.00 44.94 72 ASP A O 1
#

Nearest PDB structures (foldseek):
  8b2l-assembly1_Q3  TM=9.296E-01  e=1.952E-07  Nicotiana tabacum
  6xu8-assembly1_Cd  TM=9.324E-01  e=2.828E-05  Drosophila melanogaster
  6uz7-assembly1_Bd  TM=9.639E-01  e=4.500E-05  Kluyveromyces lactis
  4v6w-assembly1_Cd  TM=9.325E-01  e=3.688E-05  Drosophila melanogaster
  4v8p-assembly4_GW  TM=8.690E-01  e=1.899E-05  Tetrahymena thermophila

Organism: Glycine max (NCBI:txid3847)

Radius of gyration: 14.42 Å; Cα contacts (8 Å, |Δi|>4): 82; chains: 1; bounding box: 36×23×35 Å

Foldseek 3Di:
DPDPAEAEDPVVVCQQCVVHDPDGDPFFDWDWDKDADPDPPDPDRIYIYIGGDDDDPVVRPPDDDDDDDPVD